Protein AF-F3GJA2-F1 (afdb_monomer_lite)

Structure (mmCIF, N/CA/C/O backbone):
data_AF-F3GJA2-F1
#
_entry.id   AF-F3GJA2-F1
#
loop_
_atom_site.group_PDB
_atom_site.id
_atom_site.type_symbol
_atom_site.label_atom_id
_atom_site.label_alt_id
_atom_site.label_comp_id
_atom_site.label_asym_id
_atom_site.label_entity_id
_atom_site.label_seq_id
_atom_site.pdbx_PDB_ins_code
_atom_site.Cartn_x
_atom_site.Cartn_y
_atom_site.Cartn_z
_atom_site.occupancy
_atom_site.B_iso_or_equiv
_atom_site.auth_seq_id
_atom_site.auth_comp_id
_atom_site.auth_asym_id
_atom_site.auth_atom_id
_atom_site.pdbx_PDB_model_num
ATOM 1 N N . VAL A 1 1 ? 4.776 8.506 14.185 1.00 80.88 1 VAL A N 1
ATOM 2 C CA . VAL A 1 1 ? 3.580 7.738 14.616 1.00 80.88 1 VAL A CA 1
ATOM 3 C C . VAL A 1 1 ? 3.977 6.782 15.723 1.00 80.88 1 VAL A C 1
ATOM 5 O O . VAL A 1 1 ? 3.291 6.746 16.730 1.00 80.88 1 VAL A O 1
ATOM 8 N N . ASP A 1 2 ? 5.133 6.145 15.580 1.00 87.56 2 ASP A N 1
ATOM 9 C CA . ASP A 1 2 ? 5.718 5.134 16.469 1.00 87.56 2 ASP A CA 1
ATOM 10 C C . ASP A 1 2 ? 5.661 5.505 17.957 1.00 87.56 2 ASP A C 1
ATOM 12 O O . ASP A 1 2 ? 5.092 4.764 18.749 1.00 87.56 2 ASP A O 1
ATOM 16 N N . ALA A 1 3 ? 6.106 6.708 18.340 1.00 93.75 3 ALA A N 1
ATOM 17 C CA . ALA A 1 3 ? 6.051 7.162 19.738 1.00 93.75 3 ALA A CA 1
ATOM 18 C C . ALA A 1 3 ? 4.624 7.265 20.325 1.00 93.75 3 ALA A C 1
ATOM 20 O O . ALA A 1 3 ? 4.449 7.264 21.538 1.00 93.75 3 ALA A O 1
ATOM 21 N N . LYS A 1 4 ? 3.600 7.378 19.471 1.00 94.62 4 LYS A N 1
ATOM 22 C CA . LYS A 1 4 ? 2.181 7.455 19.850 1.00 94.62 4 LYS A CA 1
ATOM 23 C C . LYS A 1 4 ? 1.449 6.125 19.629 1.00 94.62 4 LYS A C 1
ATOM 25 O O . LYS A 1 4 ? 0.261 6.050 19.931 1.00 94.62 4 LYS A O 1
ATOM 30 N N . TRP A 1 5 ? 2.119 5.098 19.095 1.00 94.94 5 TRP A N 1
ATOM 31 C CA . TRP A 1 5 ? 1.500 3.820 18.734 1.00 94.94 5 TRP A CA 1
ATOM 32 C C . TRP A 1 5 ? 0.780 3.132 19.905 1.00 94.94 5 TRP A C 1
ATOM 34 O O . TRP A 1 5 ? -0.376 2.767 19.710 1.00 94.94 5 TRP A O 1
ATOM 44 N N . PRO A 1 6 ? 1.337 3.077 21.136 1.00 97.25 6 PRO A N 1
ATOM 45 C CA . PRO A 1 6 ? 0.627 2.469 22.267 1.00 97.25 6 PRO A CA 1
ATOM 46 C C . PRO A 1 6 ? -0.718 3.145 22.574 1.00 97.25 6 PRO A C 1
ATOM 48 O O . PRO A 1 6 ? -1.700 2.479 22.891 1.00 97.25 6 PRO A O 1
ATOM 51 N N . ALA A 1 7 ? -0.793 4.473 22.427 1.00 97.19 7 ALA A N 1
ATOM 52 C CA . ALA A 1 7 ? -2.044 5.205 22.603 1.00 97.19 7 ALA A CA 1
ATOM 53 C C . ALA A 1 7 ? -3.032 4.922 21.462 1.00 97.19 7 ALA A C 1
ATOM 55 O O . ALA A 1 7 ? -4.227 4.817 21.711 1.00 97.19 7 ALA A O 1
ATOM 56 N N . PHE A 1 8 ? -2.547 4.776 20.223 1.00 96.81 8 PHE A N 1
ATOM 57 C CA . PHE A 1 8 ? -3.385 4.350 19.101 1.00 96.81 8 PHE A CA 1
ATOM 58 C C . PHE A 1 8 ? -3.972 2.954 19.331 1.00 96.81 8 PHE A C 1
ATOM 60 O O . PHE A 1 8 ? -5.169 2.773 19.131 1.00 96.81 8 PHE A O 1
ATOM 67 N N . GLU A 1 9 ? -3.170 1.996 19.797 1.00 97.00 9 GLU A N 1
ATOM 68 C CA . GLU A 1 9 ? -3.658 0.659 20.142 1.00 97.00 9 GLU A CA 1
ATOM 69 C C . GLU A 1 9 ? -4.717 0.712 21.243 1.00 97.00 9 GLU A C 1
ATOM 71 O O . GLU A 1 9 ? -5.736 0.046 21.134 1.00 97.00 9 GLU A O 1
ATOM 76 N N . GLU A 1 10 ? -4.538 1.525 22.282 1.00 96.81 10 GLU A N 1
ATOM 77 C CA . GLU A 1 10 ? -5.544 1.670 23.338 1.00 96.81 10 GLU A CA 1
ATOM 78 C C . GLU A 1 10 ? -6.876 2.213 22.792 1.00 96.81 10 GLU A C 1
ATOM 80 O O . GLU A 1 10 ? -7.923 1.588 22.969 1.00 96.81 10 GLU A O 1
ATOM 85 N N . VAL A 1 11 ? -6.844 3.355 22.096 1.00 96.50 11 VAL A N 1
ATOM 86 C CA . VAL A 1 11 ? -8.073 4.053 21.676 1.00 96.50 11 VAL A CA 1
ATOM 87 C C . VAL A 1 11 ? -8.801 3.377 20.513 1.00 96.50 11 VAL A C 1
ATOM 89 O O . VAL A 1 11 ? -9.990 3.613 20.320 1.00 96.50 11 VAL A O 1
ATOM 92 N N . PHE A 1 12 ? -8.104 2.536 19.747 1.00 97.44 12 PHE A N 1
ATOM 93 C CA . PHE A 1 12 ? -8.679 1.721 18.676 1.00 97.44 12 PHE A CA 1
ATOM 94 C C . PHE A 1 12 ? -8.803 0.244 19.069 1.00 97.44 12 PHE A C 1
ATOM 96 O O . PHE A 1 12 ? -8.809 -0.615 18.196 1.00 97.44 12 PHE A O 1
ATOM 103 N N . PHE A 1 13 ? -8.901 -0.083 20.363 1.00 97.31 13 PHE A N 1
ATOM 104 C CA . PHE A 1 13 ? -9.182 -1.450 20.836 1.00 97.31 13 PHE A CA 1
ATOM 105 C C . PHE A 1 13 ? -8.217 -2.517 20.288 1.00 97.31 13 PHE A C 1
ATOM 107 O O . PHE A 1 13 ? -8.625 -3.614 19.914 1.00 97.31 13 PHE A O 1
ATOM 114 N N . ARG A 1 14 ? -6.928 -2.183 20.223 1.00 97.31 14 ARG A N 1
ATOM 115 C CA . ARG A 1 14 ? -5.839 -2.969 19.620 1.00 97.31 14 ARG A CA 1
ATOM 116 C C . ARG A 1 14 ? -6.087 -3.322 18.153 1.00 97.31 14 ARG A C 1
ATOM 118 O O . ARG A 1 14 ? -5.593 -4.333 17.671 1.00 97.31 14 ARG A O 1
ATOM 125 N N . PHE A 1 15 ? -6.842 -2.471 17.462 1.00 97.62 15 PHE A N 1
ATOM 126 C CA . PHE A 1 15 ? -7.257 -2.634 16.074 1.00 97.62 15 PHE A CA 1
ATOM 127 C C . PHE A 1 15 ? -8.082 -3.898 15.802 1.00 97.62 15 PHE A C 1
ATOM 129 O O . PHE A 1 15 ? -8.073 -4.397 14.683 1.00 97.62 15 PHE A O 1
ATOM 136 N N . ASP A 1 16 ? -8.823 -4.385 16.802 1.00 98.19 16 ASP A N 1
ATOM 137 C CA . ASP A 1 16 ? -9.830 -5.434 16.626 1.00 98.19 16 ASP A CA 1
ATOM 138 C C . ASP A 1 16 ? -10.928 -4.949 15.652 1.00 98.19 16 ASP A C 1
ATOM 140 O O . ASP A 1 16 ? -11.673 -4.022 16.007 1.00 98.19 16 ASP A O 1
ATOM 144 N N . PRO A 1 17 ? -11.040 -5.521 14.434 1.00 97.81 17 PRO A N 1
ATOM 145 C CA . PRO A 1 17 ? -11.947 -5.008 13.411 1.00 97.81 17 PRO A CA 1
ATOM 146 C C . PRO A 1 17 ? -13.412 -4.993 13.858 1.00 97.81 17 PRO A C 1
ATOM 148 O O . PRO A 1 17 ? -14.110 -4.016 13.583 1.00 97.81 17 PRO A O 1
ATOM 151 N N . GLU A 1 18 ? -13.856 -6.001 14.618 1.00 98.00 18 GLU A N 1
ATOM 152 C CA . GLU A 1 18 ? -15.241 -6.119 15.096 1.00 98.00 18 GLU A CA 1
ATOM 153 C C . GLU A 1 18 ? -15.607 -5.020 16.101 1.00 98.00 18 GLU A C 1
ATOM 155 O O . GLU A 1 18 ? -16.753 -4.580 16.167 1.00 98.00 18 GLU A O 1
ATOM 160 N N . LYS A 1 19 ? -14.634 -4.530 16.877 1.00 98.25 19 LYS A N 1
ATOM 161 C CA . LYS A 1 19 ? -14.846 -3.411 17.811 1.00 98.25 19 LYS A CA 1
ATOM 162 C C . LYS A 1 19 ? -14.706 -2.069 17.118 1.00 98.25 19 LYS A C 1
ATOM 164 O O . LYS A 1 19 ? -15.490 -1.151 17.352 1.00 98.25 19 LYS A O 1
ATOM 169 N N . VAL A 1 20 ? -13.685 -1.947 16.277 1.00 98.06 20 VAL A N 1
ATOM 170 C CA . VAL A 1 20 ? -13.341 -0.701 15.597 1.00 98.06 20 VAL A CA 1
ATOM 171 C C . VAL A 1 20 ? -14.434 -0.288 14.618 1.00 98.06 20 VAL A C 1
ATOM 173 O O . VAL A 1 20 ? -14.752 0.897 14.537 1.00 98.06 20 VAL A O 1
ATOM 176 N N . VAL A 1 21 ? -15.059 -1.237 13.918 1.00 97.88 21 VAL A N 1
ATOM 177 C CA . VAL A 1 21 ? -16.145 -0.941 12.973 1.00 97.88 21 VAL A CA 1
ATOM 178 C C . VAL A 1 21 ? -17.364 -0.290 13.646 1.00 97.88 21 VAL A C 1
ATOM 180 O O . VAL A 1 21 ? -18.060 0.512 13.028 1.00 97.88 21 VAL A O 1
ATOM 183 N N . LEU A 1 22 ? -17.578 -0.550 14.941 1.00 97.25 22 LEU A N 1
ATOM 184 C CA . LEU A 1 22 ? -18.684 0.002 15.733 1.00 97.25 22 LEU A CA 1
ATOM 185 C C . LEU A 1 22 ? -18.428 1.441 16.222 1.00 97.25 22 LEU A C 1
ATOM 187 O O . LEU A 1 22 ? -19.288 2.045 16.868 1.00 97.25 22 LEU A O 1
ATOM 191 N N . MET A 1 23 ? -17.254 2.017 15.944 1.00 96.50 23 MET A N 1
ATOM 192 C CA . MET A 1 23 ? -16.911 3.374 16.373 1.00 96.50 23 MET A CA 1
ATOM 193 C C . MET A 1 23 ? -17.703 4.429 15.587 1.00 96.50 23 MET A C 1
ATOM 195 O O . MET A 1 23 ? -17.372 4.781 14.454 1.00 96.50 23 MET A O 1
ATOM 199 N N . GLY A 1 24 ? -18.732 4.986 16.228 1.00 94.06 24 GLY A N 1
ATOM 200 C CA . GLY A 1 24 ? -19.537 6.082 15.685 1.00 94.06 24 GLY A CA 1
ATOM 201 C C . GLY A 1 24 ? -18.828 7.445 15.658 1.00 94.06 24 GLY A C 1
ATOM 202 O O . GLY A 1 24 ? -17.750 7.635 16.229 1.00 94.06 24 GLY A O 1
ATOM 203 N N . ALA A 1 25 ? -19.476 8.427 15.022 1.00 93.19 25 ALA A N 1
ATOM 204 C CA . ALA A 1 25 ? -18.956 9.790 14.871 1.00 93.19 25 ALA A CA 1
ATOM 205 C C . ALA A 1 25 ? -18.603 10.446 16.218 1.00 93.19 25 ALA A C 1
ATOM 207 O O . ALA A 1 25 ? -17.484 10.934 16.370 1.00 93.19 25 ALA A O 1
ATOM 208 N N . ASP A 1 26 ? -19.488 10.350 17.213 1.00 94.00 26 ASP A N 1
ATOM 209 C CA . ASP A 1 26 ? -19.281 10.924 18.549 1.00 94.00 26 ASP A CA 1
ATOM 210 C C . ASP A 1 26 ? -18.024 10.376 19.236 1.00 94.00 26 ASP A C 1
ATOM 212 O O . ASP A 1 26 ? -17.333 11.088 19.965 1.00 94.00 26 ASP A O 1
ATOM 216 N N . HIS A 1 27 ? -17.703 9.095 19.017 1.00 94.25 27 HIS A N 1
ATOM 217 C CA . HIS A 1 27 ? -16.480 8.508 19.559 1.00 94.25 27 HIS A CA 1
ATOM 218 C C . HIS A 1 27 ? -15.247 9.135 18.904 1.00 94.25 27 HIS A C 1
ATOM 220 O O . HIS A 1 27 ? -14.321 9.551 19.598 1.00 94.25 27 HIS A O 1
ATOM 226 N N . LEU A 1 28 ? -15.244 9.254 17.576 1.00 94.81 28 LEU A N 1
ATOM 227 C CA . LEU A 1 28 ? -14.137 9.861 16.835 1.00 94.81 28 LEU A CA 1
ATOM 228 C C . LEU A 1 28 ? -13.950 11.347 17.179 1.00 94.81 28 LEU A C 1
ATOM 230 O O . LEU A 1 28 ? -12.820 11.834 17.211 1.00 94.81 28 LEU A O 1
ATOM 234 N N . GLU A 1 29 ? -15.033 12.066 17.469 1.00 93.25 29 GLU A N 1
ATOM 235 C CA . GLU A 1 29 ? -14.980 13.450 17.947 1.00 93.25 29 GLU A CA 1
ATOM 236 C C . GLU A 1 29 ? -14.359 13.559 19.342 1.00 93.25 29 GLU A C 1
ATOM 238 O O . GLU A 1 29 ? -13.550 14.457 19.582 1.00 93.25 29 GLU A O 1
ATOM 243 N N . ARG A 1 30 ? -14.634 12.609 20.245 1.00 94.00 30 ARG A N 1
ATOM 244 C CA . ARG A 1 30 ? -13.921 12.533 21.531 1.00 94.00 30 ARG A CA 1
ATOM 245 C C . ARG A 1 30 ? -12.431 12.259 21.342 1.00 94.00 30 ARG A C 1
ATOM 247 O O . ARG A 1 30 ? -11.616 12.893 22.007 1.00 94.00 30 ARG A O 1
ATOM 254 N N . LEU A 1 31 ? -12.052 11.396 20.394 1.00 95.25 31 LEU A N 1
ATOM 255 C CA . LEU A 1 31 ? -10.638 11.150 20.073 1.00 95.25 31 LEU A CA 1
ATOM 256 C C . LEU A 1 31 ? -9.920 12.398 19.544 1.00 95.25 31 LEU A C 1
ATOM 258 O O . LEU A 1 31 ? -8.725 12.562 19.778 1.00 95.25 31 LEU A O 1
ATOM 262 N N . MET A 1 32 ? -10.633 13.327 18.899 1.00 95.62 32 MET A N 1
ATOM 263 C CA . MET A 1 32 ? -10.062 14.626 18.526 1.00 95.62 32 MET A CA 1
ATOM 264 C C . MET A 1 32 ? -9.667 15.487 19.733 1.00 95.62 32 MET A C 1
ATOM 266 O O . MET A 1 32 ? -8.932 16.451 19.544 1.00 95.62 32 MET A O 1
ATOM 270 N N . GLN A 1 33 ? -10.091 15.154 20.954 1.00 95.50 33 GLN A N 1
ATOM 271 C CA . GLN A 1 33 ? -9.649 15.830 22.178 1.00 95.50 33 GLN A CA 1
ATOM 272 C C . GLN A 1 33 ? -8.454 15.131 22.849 1.00 95.50 33 GLN A C 1
ATOM 274 O O . GLN A 1 33 ? -7.786 15.733 23.688 1.00 95.50 33 GLN A O 1
ATOM 279 N N . ASP A 1 34 ? -8.116 13.900 22.449 1.00 95.44 34 ASP A N 1
ATOM 280 C CA . ASP A 1 34 ? -7.013 13.143 23.040 1.00 95.44 34 ASP A CA 1
ATOM 281 C C . ASP A 1 34 ? -5.652 13.610 22.481 1.00 95.44 34 ASP A C 1
ATOM 283 O O . ASP A 1 34 ? -5.309 13.412 21.311 1.00 95.44 34 ASP A O 1
ATOM 287 N N . ALA A 1 35 ? -4.845 14.253 23.331 1.00 95.19 35 ALA A N 1
ATOM 288 C CA . ALA A 1 35 ? -3.513 14.746 22.973 1.00 95.19 35 ALA A CA 1
ATOM 289 C C . ALA A 1 35 ? -2.459 13.629 22.827 1.00 95.19 35 ALA A C 1
ATOM 291 O O . ALA A 1 35 ? -1.387 13.861 22.249 1.00 95.19 35 ALA A O 1
ATOM 292 N N . ARG A 1 36 ? -2.746 12.412 23.313 1.00 96.19 36 ARG A N 1
ATOM 293 C CA . ARG A 1 36 ? -1.851 11.251 23.198 1.00 96.19 36 ARG A CA 1
ATOM 294 C C . ARG A 1 36 ? -1.722 10.807 21.744 1.00 96.19 36 ARG A C 1
ATOM 296 O O . ARG A 1 36 ? -0.625 10.450 21.320 1.00 96.19 36 ARG A O 1
ATOM 303 N N . ILE A 1 37 ? -2.764 10.970 20.929 1.00 95.56 37 ILE A N 1
ATOM 304 C CA . ILE A 1 37 ? -2.767 10.595 19.505 1.00 95.56 37 ILE A CA 1
ATOM 305 C C . ILE A 1 37 ? -2.520 11.788 18.565 1.00 95.56 37 ILE A C 1
ATOM 307 O O . ILE A 1 37 ? -2.231 12.908 18.994 1.00 95.56 37 ILE A O 1
ATOM 311 N N . ILE A 1 38 ? -2.522 11.536 17.252 1.00 94.56 38 ILE A N 1
ATOM 312 C CA . ILE A 1 38 ? -2.447 12.583 16.221 1.00 94.56 38 ILE A CA 1
ATOM 313 C C . ILE A 1 38 ? -3.874 12.984 15.844 1.00 94.56 38 ILE A C 1
ATOM 315 O O . ILE A 1 38 ? -4.625 12.187 15.283 1.00 94.56 38 ILE A O 1
ATOM 319 N N . ARG A 1 39 ? -4.232 14.240 16.118 1.00 95.06 39 ARG A N 1
ATOM 320 C CA . ARG A 1 39 ? -5.582 14.784 15.922 1.00 95.06 39 ARG A CA 1
ATOM 321 C C . ARG A 1 39 ? -5.823 15.199 14.471 1.00 95.06 39 ARG A C 1
ATOM 323 O O . ARG A 1 39 ? -5.720 16.371 14.122 1.00 95.06 39 ARG A O 1
ATOM 330 N N . HIS A 1 40 ? -6.116 14.225 13.614 1.00 94.88 40 HIS A N 1
ATOM 331 C CA . HIS A 1 40 ? -6.474 14.464 12.216 1.00 94.88 40 HIS A CA 1
ATOM 332 C C . HIS A 1 40 ? -7.764 13.720 11.860 1.00 94.88 40 HIS A C 1
ATOM 334 O O . HIS A 1 40 ? -7.740 12.527 11.549 1.00 94.88 40 HIS A O 1
ATOM 340 N N . LEU A 1 41 ? -8.892 14.437 11.853 1.00 92.38 41 LEU A N 1
ATOM 341 C CA . LEU A 1 41 ? -10.231 13.845 11.754 1.00 92.38 41 LEU A CA 1
ATOM 342 C C . LEU A 1 41 ? -10.399 12.919 10.542 1.00 92.38 41 LEU A C 1
ATOM 344 O O . LEU A 1 41 ? -10.929 11.821 10.677 1.00 92.38 41 LEU A O 1
ATOM 348 N N . GLY A 1 42 ? -9.891 13.311 9.370 1.00 92.69 42 GLY A N 1
ATOM 349 C CA . GLY A 1 42 ? -9.976 12.486 8.158 1.00 92.69 42 GLY A CA 1
ATOM 350 C C . GLY A 1 42 ? -9.190 11.169 8.226 1.00 92.69 42 GLY A C 1
ATOM 351 O O . GLY A 1 42 ? -9.529 10.237 7.509 1.00 92.69 42 GLY A O 1
ATOM 352 N N . LYS A 1 43 ? -8.171 11.080 9.094 1.00 93.62 43 LYS A N 1
ATOM 353 C CA . LYS A 1 43 ? 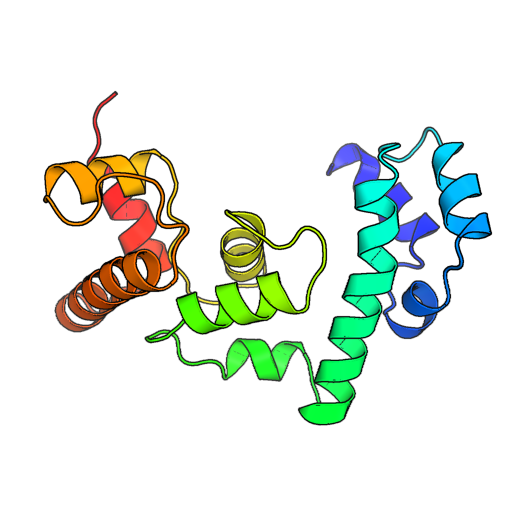-7.370 9.862 9.319 1.00 93.62 43 LYS A CA 1
ATOM 354 C C . LYS A 1 43 ? -7.952 9.018 10.449 1.00 93.62 43 LYS A C 1
ATOM 356 O O . LYS A 1 43 ? -7.866 7.805 10.405 1.00 93.62 43 LYS A O 1
ATOM 361 N N . LEU A 1 44 ? -8.586 9.640 11.441 1.00 95.88 44 LEU A N 1
ATOM 362 C CA . LEU A 1 44 ? -9.317 8.897 12.468 1.00 95.88 44 LEU A CA 1
ATOM 363 C C . LEU A 1 44 ? -10.573 8.245 11.870 1.00 95.88 44 LEU A C 1
ATOM 365 O O . LEU A 1 44 ? -10.812 7.067 12.094 1.00 95.88 44 LEU A O 1
ATOM 369 N N . LYS A 1 45 ? -11.315 8.970 11.019 1.00 96.12 45 LYS A N 1
ATOM 370 C CA . LYS A 1 45 ? -12.492 8.452 10.295 1.00 96.12 45 LYS A CA 1
ATOM 371 C C . LYS A 1 45 ? -12.176 7.315 9.320 1.00 96.12 45 LYS A C 1
ATOM 373 O O . LYS A 1 45 ? -13.086 6.567 8.973 1.00 96.12 45 LYS A O 1
ATOM 378 N N . SER A 1 46 ? -10.932 7.177 8.855 1.00 96.94 46 SER A N 1
ATOM 379 C CA . SER A 1 46 ? -10.568 6.081 7.952 1.00 96.94 46 SER A CA 1
ATOM 380 C C . SER A 1 46 ? -10.418 4.744 8.673 1.00 96.94 46 SER A C 1
ATOM 382 O O . SER A 1 46 ? -10.607 3.713 8.042 1.00 96.94 46 SER A O 1
ATOM 384 N N . VAL A 1 47 ? -10.115 4.742 9.974 1.00 97.25 47 VAL A N 1
ATOM 385 C CA . VAL A 1 47 ? -9.879 3.514 10.749 1.00 97.25 47 VAL A CA 1
ATOM 386 C C . VAL A 1 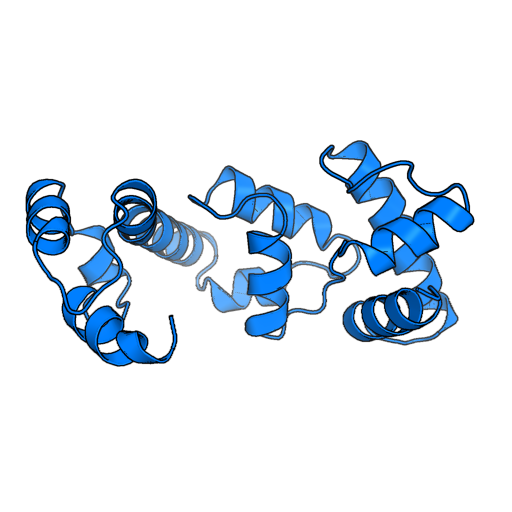47 ? -11.123 2.604 10.807 1.00 97.25 47 VAL A C 1
ATOM 388 O O . VAL A 1 47 ? -11.013 1.477 10.328 1.00 97.25 47 VAL A O 1
ATOM 391 N N . PRO A 1 48 ? -12.319 3.058 11.246 1.00 97.81 48 PRO A N 1
ATOM 392 C CA . PRO A 1 48 ? -13.536 2.233 11.204 1.00 97.81 48 PRO A CA 1
ATOM 393 C C . PRO A 1 48 ? -13.948 1.820 9.788 1.00 97.81 48 PRO A C 1
ATOM 395 O O . PRO A 1 48 ? -14.415 0.707 9.580 1.00 97.81 48 PRO A O 1
ATOM 398 N 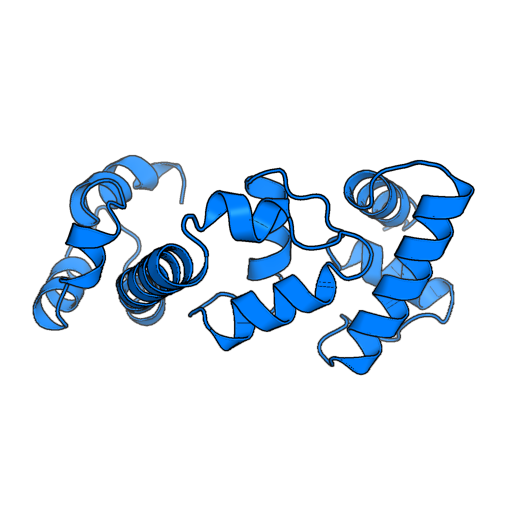N . ARG A 1 49 ? -13.717 2.676 8.784 1.00 97.56 49 ARG A N 1
ATOM 399 C CA . ARG A 1 49 ? -14.002 2.341 7.377 1.00 97.56 49 ARG A CA 1
ATOM 400 C C . ARG A 1 49 ? -13.112 1.215 6.854 1.00 97.56 49 ARG A C 1
ATOM 402 O O . ARG A 1 49 ? -13.585 0.352 6.128 1.00 97.56 49 ARG A O 1
ATOM 409 N N . ASN A 1 50 ? -11.836 1.217 7.227 1.00 98.19 50 ASN A N 1
ATOM 410 C CA . ASN A 1 50 ? -10.905 0.162 6.838 1.00 98.19 50 ASN A CA 1
ATOM 411 C C . ASN A 1 50 ? -11.128 -1.122 7.649 1.00 98.19 50 ASN A C 1
ATOM 413 O O . ASN A 1 50 ? -10.895 -2.200 7.117 1.00 98.19 50 ASN A O 1
ATOM 417 N N . ALA A 1 51 ? -11.613 -1.028 8.893 1.00 98.38 51 ALA A N 1
ATOM 418 C CA . ALA A 1 51 ? -12.071 -2.198 9.643 1.00 98.38 51 ALA A CA 1
ATOM 419 C C . ALA A 1 51 ? -13.268 -2.871 8.955 1.00 98.38 51 ALA A C 1
ATOM 421 O O . ALA A 1 51 ? -13.253 -4.085 8.793 1.00 98.38 51 ALA A O 1
ATOM 422 N N . GLN A 1 52 ? -14.239 -2.090 8.460 1.00 98.31 52 GLN A N 1
ATOM 423 C CA . GLN A 1 52 ? -15.339 -2.630 7.651 1.00 98.31 52 GLN A CA 1
ATOM 424 C C . GLN A 1 52 ? -14.817 -3.369 6.413 1.00 98.31 52 GLN A C 1
ATOM 426 O O . GLN A 1 52 ? -15.213 -4.501 6.182 1.00 98.31 52 GLN A O 1
ATOM 431 N N . LEU A 1 53 ? -13.872 -2.781 5.668 1.00 98.06 53 LEU A N 1
ATOM 432 C CA . LEU A 1 53 ? -13.261 -3.443 4.508 1.00 98.06 53 LEU A CA 1
ATOM 433 C C . LEU A 1 53 ? -12.639 -4.804 4.859 1.00 98.06 53 LEU A C 1
ATOM 435 O O . LEU A 1 53 ? -12.760 -5.750 4.086 1.00 98.06 53 LEU A O 1
ATOM 439 N N . ILE A 1 54 ? -11.937 -4.893 5.992 1.00 98.31 54 ILE A N 1
ATOM 440 C CA . ILE A 1 54 ? -11.341 -6.153 6.451 1.00 98.31 54 ILE A CA 1
ATOM 441 C C . ILE A 1 54 ? -12.444 -7.188 6.682 1.00 98.31 54 ILE A C 1
ATOM 443 O O . ILE A 1 54 ? -12.352 -8.279 6.127 1.00 98.31 54 ILE A O 1
ATOM 447 N N . LEU A 1 55 ? -13.497 -6.822 7.417 1.00 98.50 55 LEU A N 1
ATOM 448 C CA . LEU A 1 55 ? -14.626 -7.707 7.716 1.00 98.50 55 LEU A CA 1
ATOM 449 C C . LEU A 1 55 ? -15.382 -8.143 6.451 1.00 98.50 55 LEU A C 1
ATOM 451 O O . LEU A 1 55 ? -15.716 -9.317 6.320 1.00 98.50 55 LEU A O 1
ATOM 455 N N . ASP A 1 56 ? -15.601 -7.232 5.500 1.00 98.25 56 ASP A N 1
ATOM 456 C CA . ASP A 1 56 ? -16.262 -7.535 4.224 1.00 98.25 56 ASP A CA 1
ATOM 457 C C . ASP A 1 56 ? -15.460 -8.582 3.431 1.00 98.25 56 ASP A C 1
ATOM 459 O O . ASP A 1 56 ? -16.001 -9.577 2.952 1.00 98.25 56 ASP A O 1
ATOM 463 N N . ILE A 1 57 ? -14.136 -8.413 3.348 1.00 97.94 57 ILE A N 1
ATOM 464 C CA . ILE A 1 57 ? -13.254 -9.367 2.660 1.00 97.94 57 ILE A CA 1
ATOM 465 C C . ILE A 1 57 ? -13.178 -10.694 3.418 1.00 97.94 57 ILE A C 1
ATOM 467 O O . ILE A 1 57 ? -13.121 -11.751 2.794 1.00 97.94 57 ILE A O 1
ATOM 471 N N . GLU A 1 58 ? -13.167 -10.675 4.750 1.00 97.56 58 GLU A N 1
ATOM 472 C CA . GLU A 1 58 ? -13.226 -11.896 5.555 1.00 97.56 58 GLU A CA 1
ATOM 473 C C . GLU A 1 58 ? -14.531 -12.659 5.326 1.00 97.56 58 GLU A C 1
ATOM 475 O O . GLU A 1 58 ? -14.504 -13.883 5.210 1.00 97.56 58 GLU A O 1
ATOM 480 N N . GLN A 1 59 ? -15.653 -11.960 5.168 1.00 97.44 59 GLN A N 1
ATOM 481 C CA . GLN A 1 59 ? -16.934 -12.575 4.841 1.00 97.44 59 GLN A CA 1
ATOM 482 C C . GLN A 1 59 ? -16.945 -13.188 3.430 1.00 97.44 59 GLN A C 1
ATOM 484 O O . GLN A 1 59 ? -17.453 -14.295 3.249 1.00 97.44 59 GLN A O 1
ATOM 489 N N . GLU A 1 60 ? -16.389 -12.495 2.433 1.00 96.12 60 GLU A N 1
ATOM 490 C CA . GLU A 1 60 ? -16.402 -12.935 1.029 1.00 96.12 60 GLU A CA 1
ATOM 491 C C . GLU A 1 60 ? -15.337 -13.998 0.708 1.00 96.12 60 GLU A C 1
ATOM 493 O O . GLU A 1 60 ? -15.579 -14.917 -0.076 1.00 96.12 60 GLU A O 1
ATOM 498 N N . HIS A 1 61 ? -14.154 -13.893 1.317 1.00 95.38 61 HIS A N 1
ATOM 499 C CA . HIS A 1 61 ? -12.967 -14.688 0.978 1.00 95.38 61 HIS A CA 1
ATOM 500 C C . HIS A 1 61 ? -12.436 -15.540 2.143 1.00 95.38 61 HIS A C 1
ATOM 502 O O . HIS A 1 61 ? -11.450 -16.266 1.992 1.00 95.38 61 HIS A O 1
ATOM 508 N N . GLY A 1 62 ? -13.063 -15.460 3.318 1.00 96.50 62 GLY A N 1
ATOM 509 C CA . GLY A 1 62 ? -12.711 -16.211 4.526 1.00 96.50 62 GLY A CA 1
ATOM 510 C C . GLY A 1 62 ? -11.549 -15.626 5.333 1.00 96.50 62 GLY A C 1
ATOM 511 O O . GLY A 1 62 ? -11.427 -15.916 6.519 1.00 96.50 62 GLY A O 1
ATOM 512 N N . SER A 1 63 ? -10.666 -14.830 4.721 1.00 97.75 63 SER A N 1
ATOM 513 C CA . SER A 1 63 ? -9.572 -14.151 5.424 1.00 97.75 63 SER A CA 1
ATOM 514 C C . SER A 1 63 ? -8.999 -12.998 4.601 1.00 97.75 63 SER A C 1
ATOM 516 O O . SER A 1 63 ? -8.594 -13.190 3.453 1.00 97.75 63 SER A O 1
ATOM 518 N N . PHE A 1 64 ? -8.854 -11.824 5.223 1.00 97.50 64 PHE A N 1
ATOM 519 C CA . PHE A 1 64 ? -8.188 -10.670 4.613 1.00 97.50 64 PHE A CA 1
ATOM 520 C C . PHE A 1 64 ? -6.714 -10.949 4.275 1.00 97.50 64 PHE A C 1
ATOM 522 O O . PHE A 1 64 ? -6.232 -10.604 3.195 1.00 97.50 64 PHE A O 1
ATOM 529 N N . GLY A 1 65 ? -5.996 -11.627 5.177 1.00 97.38 65 GLY A N 1
ATOM 530 C CA . GLY A 1 65 ? -4.599 -12.005 4.958 1.00 97.38 65 GLY A CA 1
ATOM 531 C C . GLY A 1 65 ? -4.436 -12.993 3.802 1.00 97.38 65 GLY A C 1
ATOM 532 O O . GLY A 1 65 ? -3.562 -12.807 2.955 1.00 97.38 65 GLY A O 1
ATOM 533 N N . LYS A 1 66 ? -5.314 -14.004 3.725 1.00 97.75 66 LYS A N 1
ATOM 534 C CA . LYS A 1 66 ? -5.325 -14.979 2.624 1.00 97.75 66 LYS A CA 1
ATOM 535 C C . LYS A 1 66 ? -5.609 -14.304 1.283 1.00 97.75 66 LYS A C 1
ATOM 537 O O . LYS A 1 66 ? -4.866 -14.525 0.333 1.00 97.75 66 LYS A O 1
ATOM 542 N N . PHE A 1 67 ? -6.609 -13.426 1.239 1.00 98.38 67 PHE A N 1
ATOM 543 C CA . PHE A 1 67 ? -6.947 -12.640 0.054 1.00 98.38 67 PHE A CA 1
ATOM 544 C C . PHE A 1 67 ? -5.741 -11.856 -0.494 1.00 98.38 67 PHE A C 1
ATOM 546 O O . PHE A 1 67 ? -5.447 -11.918 -1.686 1.00 98.38 67 PHE A O 1
ATOM 553 N N . ILE A 1 68 ? -4.984 -11.169 0.372 1.00 98.25 68 ILE A N 1
ATOM 554 C CA . ILE A 1 68 ? -3.760 -10.458 -0.040 1.00 98.25 68 ILE A CA 1
ATOM 555 C C . ILE A 1 68 ? -2.668 -11.431 -0.506 1.00 98.25 68 ILE A C 1
ATOM 557 O O . ILE A 1 68 ? -1.978 -11.166 -1.497 1.00 98.25 68 ILE A O 1
ATOM 561 N N . ALA A 1 69 ? -2.470 -12.534 0.219 1.00 97.62 69 ALA A N 1
ATOM 562 C CA . ALA A 1 69 ? -1.427 -13.507 -0.084 1.00 97.62 69 ALA A CA 1
ATOM 563 C C . ALA A 1 69 ? -1.633 -14.143 -1.467 1.00 97.62 69 ALA A C 1
ATOM 565 O O . ALA A 1 69 ? -0.688 -14.181 -2.257 1.00 97.62 69 ALA A O 1
ATOM 566 N N . GLU A 1 70 ? -2.865 -14.552 -1.774 1.00 97.50 70 GLU A N 1
ATOM 567 C CA . GLU A 1 70 ? -3.249 -15.232 -3.017 1.00 97.50 70 GLU A CA 1
ATOM 568 C C . GLU A 1 70 ? -3.320 -14.304 -4.235 1.00 97.50 70 GLU A C 1
ATOM 570 O O . GLU A 1 70 ? -3.268 -14.784 -5.366 1.00 97.50 70 GLU A O 1
ATOM 575 N N . TRP A 1 71 ? -3.386 -12.982 -4.038 1.00 98.56 71 TRP A N 1
ATOM 576 C CA . TRP A 1 71 ? -3.386 -12.040 -5.156 1.00 98.56 71 TRP A CA 1
ATOM 577 C C . TRP A 1 71 ? -2.110 -12.193 -6.006 1.00 98.56 71 TRP A C 1
ATOM 579 O O . TRP A 1 71 ? -1.007 -12.140 -5.457 1.00 98.56 71 TRP A O 1
ATOM 589 N N . PRO A 1 72 ? -2.187 -12.348 -7.335 1.00 98.25 72 PRO A N 1
ATOM 590 C CA . PRO A 1 72 ? -1.006 -12.640 -8.143 1.00 98.25 72 PRO A CA 1
ATOM 591 C C . PRO A 1 72 ? -0.041 -11.441 -8.219 1.00 98.25 72 PRO A C 1
ATOM 593 O O . PRO A 1 72 ? -0.451 -10.293 -8.394 1.00 98.25 72 PRO A O 1
ATOM 596 N N . VAL A 1 73 ? 1.262 -11.696 -8.043 1.00 98.00 73 VAL A N 1
ATOM 597 C CA . VAL A 1 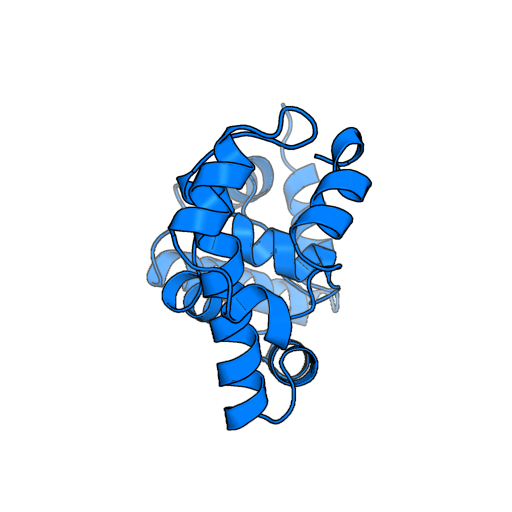73 ? 2.304 -10.643 -7.984 1.00 98.00 73 VAL A CA 1
ATOM 598 C C . VAL A 1 73 ? 2.518 -9.972 -9.346 1.00 98.00 73 VAL A C 1
ATOM 600 O O . VAL A 1 73 ? 2.837 -8.783 -9.405 1.00 98.00 73 VAL A O 1
ATOM 603 N N . ASP A 1 74 ? 2.260 -10.698 -10.434 1.00 98.12 74 ASP A N 1
ATOM 604 C CA . ASP A 1 74 ? 2.288 -10.168 -11.802 1.00 98.12 74 ASP A CA 1
ATOM 605 C C . ASP A 1 74 ? 1.160 -9.156 -12.099 1.00 98.12 74 ASP A C 1
ATOM 607 O O . ASP A 1 74 ? 1.208 -8.441 -13.099 1.00 98.12 74 ASP A O 1
ATOM 611 N N . ASN A 1 75 ? 0.190 -9.027 -11.188 1.00 98.31 75 ASN A N 1
ATOM 612 C CA . ASN A 1 75 ? -0.872 -8.026 -11.197 1.00 98.31 75 ASN A CA 1
ATOM 613 C C . ASN A 1 75 ? -0.993 -7.333 -9.825 1.00 98.31 75 ASN A C 1
ATOM 615 O O . ASN A 1 75 ? -2.091 -7.089 -9.308 1.00 98.31 75 ASN A O 1
ATOM 619 N N . ILE A 1 76 ? 0.143 -7.011 -9.198 1.00 98.50 76 ILE A N 1
ATOM 620 C CA . ILE A 1 76 ? 0.153 -6.362 -7.883 1.00 98.50 76 ILE A CA 1
ATOM 621 C C . ILE A 1 76 ? -0.464 -4.956 -7.915 1.00 98.50 76 ILE A C 1
ATOM 623 O O . ILE A 1 76 ? -1.120 -4.545 -6.957 1.00 98.50 76 ILE A O 1
ATOM 627 N N . THR A 1 77 ? -0.351 -4.233 -9.033 1.00 98.38 77 THR A N 1
ATOM 628 C CA . THR A 1 77 ? -1.020 -2.931 -9.208 1.00 98.38 77 THR A CA 1
ATOM 629 C C . THR A 1 77 ? -2.547 -3.044 -9.208 1.00 98.38 77 THR A C 1
ATOM 631 O O . THR A 1 77 ? -3.227 -2.125 -8.743 1.00 98.38 77 THR A O 1
ATOM 634 N N . GLY A 1 78 ? -3.105 -4.189 -9.617 1.00 98.31 78 GLY A N 1
ATOM 635 C CA . GLY A 1 78 ? -4.520 -4.505 -9.436 1.00 98.31 78 GLY A CA 1
ATOM 636 C C . GLY A 1 78 ? -4.931 -4.507 -7.960 1.00 98.31 78 GLY A C 1
ATOM 637 O O . GLY A 1 78 ? -5.960 -3.924 -7.610 1.00 98.31 78 GLY A O 1
ATOM 638 N N . LEU A 1 79 ? -4.096 -5.068 -7.075 1.00 98.38 79 LEU A N 1
ATOM 639 C CA . LEU A 1 79 ? -4.346 -5.052 -5.630 1.00 98.38 79 LEU A CA 1
ATOM 640 C C . LEU A 1 79 ? -4.271 -3.630 -5.072 1.00 98.38 79 LEU A C 1
ATOM 642 O O . LEU A 1 79 ? -5.072 -3.260 -4.214 1.00 98.38 79 LEU A O 1
ATOM 646 N N . TRP A 1 80 ? -3.356 -2.797 -5.580 1.00 98.31 80 TRP A N 1
ATOM 647 C CA . TRP A 1 80 ? -3.285 -1.389 -5.174 1.00 98.31 80 TRP A CA 1
ATOM 648 C C . TRP A 1 80 ? -4.575 -0.655 -5.512 1.00 98.31 80 TRP A C 1
ATOM 650 O O . TRP A 1 80 ? -5.105 0.073 -4.677 1.00 98.31 80 TRP A O 1
ATOM 660 N N . GLN A 1 81 ? -5.092 -0.862 -6.725 1.00 97.81 81 GLN A N 1
ATOM 661 C CA . GLN A 1 81 ? -6.340 -0.253 -7.176 1.00 97.81 81 GLN A CA 1
ATOM 662 C C . GLN A 1 81 ? -7.528 -0.741 -6.350 1.00 97.81 81 GLN A C 1
ATOM 664 O O . GLN A 1 81 ? -8.379 0.068 -5.985 1.00 97.81 81 GLN A O 1
ATOM 669 N N . TYR A 1 82 ? -7.574 -2.034 -6.025 1.00 97.88 82 TYR A N 1
ATOM 670 C CA . TYR A 1 82 ? -8.611 -2.601 -5.169 1.00 97.88 82 TYR A CA 1
ATOM 671 C C . TYR A 1 82 ? -8.584 -1.963 -3.774 1.00 97.88 82 TYR A C 1
ATOM 673 O O . TYR A 1 82 ? -9.568 -1.361 -3.343 1.00 97.88 82 TYR A O 1
ATOM 681 N N . ILE A 1 83 ? -7.429 -1.988 -3.104 1.00 97.31 83 ILE A N 1
ATOM 682 C CA . ILE A 1 83 ? -7.251 -1.400 -1.771 1.00 97.31 83 ILE A CA 1
ATOM 683 C C . ILE A 1 83 ? -7.538 0.110 -1.783 1.00 97.31 83 ILE A C 1
ATOM 685 O O . ILE A 1 83 ? -8.168 0.623 -0.861 1.00 97.31 83 ILE A O 1
ATOM 689 N N . ALA A 1 84 ? -7.124 0.838 -2.822 1.00 96.62 84 ALA A N 1
ATOM 690 C CA . ALA A 1 84 ? -7.377 2.273 -2.936 1.00 96.62 84 ALA A CA 1
ATOM 691 C C . ALA A 1 84 ? -8.855 2.606 -3.189 1.00 96.62 84 ALA A C 1
ATOM 693 O O . ALA A 1 84 ? -9.331 3.639 -2.723 1.00 96.62 84 ALA A O 1
ATOM 694 N N . LYS A 1 85 ? -9.570 1.757 -3.938 1.00 97.06 85 LYS A N 1
ATOM 695 C CA . LYS A 1 85 ? -10.992 1.937 -4.255 1.00 97.06 85 LYS A CA 1
ATOM 696 C C . LYS A 1 85 ? -11.888 1.609 -3.063 1.00 97.06 85 LYS A C 1
ATOM 698 O O . LYS A 1 85 ? -12.860 2.321 -2.830 1.00 97.06 85 LYS A O 1
ATOM 703 N N . HIS A 1 86 ? -11.589 0.520 -2.364 1.00 97.00 86 HIS A N 1
ATOM 704 C CA . HIS A 1 86 ? -12.439 -0.005 -1.297 1.00 97.00 86 HIS A CA 1
ATOM 705 C C . HIS A 1 86 ? -12.015 0.493 0.094 1.00 97.00 86 HIS A C 1
ATOM 707 O O . HIS A 1 86 ? -12.843 0.601 0.993 1.00 97.00 86 HIS A O 1
ATOM 713 N N . GLY A 1 87 ? -10.743 0.853 0.270 1.00 96.69 87 GLY A N 1
ATOM 714 C CA . GLY A 1 87 ? -10.225 1.447 1.497 1.00 96.69 87 GLY A CA 1
ATOM 715 C C . GLY A 1 87 ? -10.354 2.970 1.540 1.00 96.69 87 GLY A C 1
ATOM 716 O O . GLY A 1 87 ? -10.670 3.652 0.567 1.00 96.69 87 GLY A O 1
ATOM 717 N N . ASN A 1 88 ? -10.048 3.538 2.700 1.00 97.50 88 ASN A N 1
ATOM 718 C CA . ASN A 1 88 ? -10.027 4.971 2.956 1.00 97.50 88 ASN A CA 1
ATOM 719 C C . ASN A 1 88 ? -8.618 5.402 3.392 1.00 97.50 88 ASN A C 1
ATOM 721 O O . ASN A 1 88 ? -8.004 4.748 4.230 1.00 97.50 88 ASN A O 1
ATOM 725 N N . GLN A 1 89 ? -8.097 6.501 2.827 1.00 96.00 89 GLN A N 1
ATOM 726 C CA . GLN A 1 89 ? -6.692 6.939 2.990 1.00 96.00 89 GLN A CA 1
ATOM 727 C C . GLN A 1 89 ? -5.642 5.950 2.439 1.00 96.00 89 GLN A C 1
ATOM 729 O O . GLN A 1 89 ? -4.462 6.024 2.786 1.00 96.00 89 GLN A O 1
ATOM 734 N N . MET A 1 90 ? -6.053 5.061 1.529 1.00 96.12 90 MET A N 1
ATOM 735 C CA . MET A 1 90 ? -5.204 4.007 0.962 1.00 96.12 90 MET A CA 1
ATOM 736 C C . MET A 1 90 ? -4.769 4.251 -0.496 1.00 96.12 90 MET A C 1
ATOM 738 O O . MET A 1 90 ? -4.267 3.346 -1.153 1.00 96.12 90 MET A O 1
ATOM 742 N N . GLY A 1 91 ? -4.927 5.471 -1.015 1.00 93.44 91 GLY A N 1
ATOM 743 C CA . GLY A 1 91 ? -4.469 5.844 -2.360 1.00 93.44 91 GLY A CA 1
ATOM 744 C C . GLY A 1 91 ? -2.974 6.185 -2.443 1.00 93.44 91 GLY A C 1
ATOM 745 O O . GLY A 1 91 ? -2.271 6.279 -1.434 1.00 93.44 91 GLY A O 1
ATOM 746 N N . GLY A 1 92 ? -2.487 6.419 -3.664 1.00 92.94 92 GLY A N 1
ATOM 747 C CA . GLY A 1 92 ? -1.097 6.809 -3.915 1.00 92.94 92 GLY A CA 1
ATOM 748 C C . GLY A 1 92 ? -0.102 5.773 -3.387 1.00 92.94 92 GLY A C 1
ATOM 749 O O . GLY A 1 92 ? -0.235 4.583 -3.654 1.00 92.94 92 GLY A O 1
ATOM 750 N N . LEU A 1 93 ? 0.888 6.221 -2.609 1.00 95.44 93 LEU A N 1
ATOM 751 C CA . LEU A 1 93 ? 1.912 5.339 -2.039 1.00 95.44 93 LEU A CA 1
ATOM 752 C C . LEU A 1 93 ? 1.441 4.542 -0.813 1.00 95.44 93 LEU A C 1
ATOM 754 O O . LEU A 1 93 ? 2.189 3.686 -0.345 1.00 95.44 93 LEU A O 1
ATOM 758 N N . SER A 1 94 ? 0.242 4.801 -0.278 1.00 96.19 94 SER A N 1
ATOM 759 C CA . SER A 1 94 ? -0.245 4.107 0.921 1.00 96.19 94 SER A CA 1
ATOM 760 C C . SER A 1 94 ? -0.432 2.610 0.677 1.00 96.19 94 SER A C 1
ATOM 762 O O . SER A 1 94 ? 0.109 1.815 1.441 1.00 96.19 94 SER A O 1
ATOM 764 N N . ALA A 1 95 ? -1.128 2.216 -0.397 1.00 97.06 95 ALA A N 1
ATOM 765 C CA . ALA A 1 95 ? -1.336 0.805 -0.732 1.00 97.06 95 ALA A CA 1
ATOM 766 C C . ALA A 1 95 ? -0.019 0.027 -0.942 1.00 97.06 95 ALA A C 1
ATOM 768 O O . ALA A 1 95 ? 0.196 -0.946 -0.219 1.00 97.06 95 ALA A O 1
ATOM 769 N N . PRO A 1 96 ? 0.910 0.439 -1.830 1.00 97.56 96 PRO A N 1
ATOM 770 C CA . PR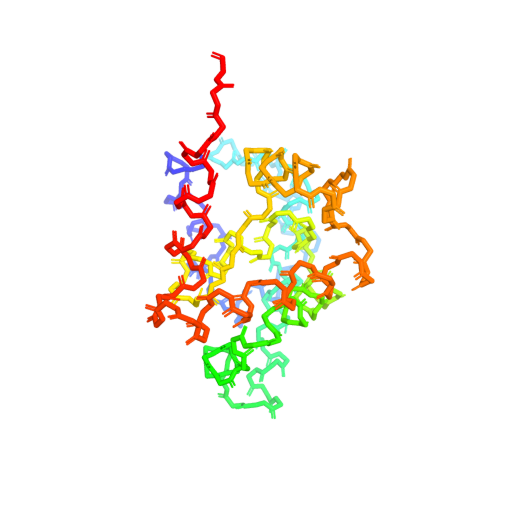O A 1 96 ? 2.154 -0.308 -2.026 1.00 97.56 96 PRO A CA 1
ATOM 771 C C . PRO A 1 96 ? 3.052 -0.334 -0.779 1.00 97.56 96 PRO A C 1
ATOM 773 O O . PRO A 1 96 ? 3.700 -1.345 -0.513 1.00 97.56 96 PRO A O 1
ATOM 776 N N . ARG A 1 97 ? 3.080 0.733 0.037 1.00 97.56 97 ARG A N 1
ATOM 777 C CA . ARG A 1 97 ? 3.839 0.730 1.303 1.00 97.56 97 ARG A CA 1
ATOM 778 C C . ARG A 1 97 ? 3.230 -0.206 2.339 1.00 97.56 97 ARG A C 1
ATOM 780 O O . ARG A 1 97 ? 3.974 -0.923 2.999 1.00 97.56 97 ARG A O 1
ATOM 787 N N . PHE A 1 98 ? 1.904 -0.212 2.462 1.00 97.25 98 PHE A N 1
ATOM 788 C CA . PHE A 1 98 ? 1.193 -1.150 3.325 1.00 97.25 98 PHE A CA 1
ATOM 789 C C . PHE A 1 98 ? 1.509 -2.595 2.934 1.00 97.25 98 PHE A C 1
ATOM 791 O O . PHE A 1 98 ? 1.944 -3.363 3.783 1.00 97.25 98 PHE A O 1
ATOM 798 N N . LEU A 1 99 ? 1.382 -2.933 1.647 1.00 98.19 99 LEU A N 1
ATOM 799 C CA . LEU A 1 99 ? 1.680 -4.273 1.139 1.00 98.19 99 LEU A CA 1
ATOM 800 C C . LEU A 1 99 ? 3.121 -4.692 1.438 1.00 98.19 99 LEU A C 1
ATOM 802 O O . LEU A 1 99 ? 3.346 -5.786 1.952 1.00 98.19 99 LEU A O 1
ATOM 806 N N . ARG A 1 100 ? 4.088 -3.792 1.214 1.00 96.69 100 ARG A N 1
ATOM 807 C CA . ARG A 1 100 ? 5.491 -4.049 1.556 1.00 96.69 100 ARG A CA 1
ATOM 808 C C . ARG A 1 100 ? 5.684 -4.295 3.054 1.00 96.69 100 ARG A C 1
ATOM 810 O O . ARG A 1 100 ? 6.431 -5.193 3.424 1.00 96.69 100 ARG A O 1
ATOM 817 N N . MET A 1 101 ? 5.021 -3.510 3.902 1.00 96.31 101 MET A N 1
ATOM 818 C CA . MET A 1 101 ? 5.116 -3.617 5.362 1.00 96.31 101 MET A CA 1
ATOM 819 C C . MET A 1 101 ? 4.588 -4.957 5.886 1.00 96.31 101 MET A C 1
ATOM 821 O O . MET A 1 101 ? 5.153 -5.493 6.833 1.00 96.31 101 MET A O 1
ATOM 825 N N . ILE A 1 102 ? 3.552 -5.519 5.257 1.00 96.12 102 ILE A N 1
ATOM 826 C CA . ILE A 1 102 ? 2.995 -6.834 5.620 1.00 96.12 102 ILE A CA 1
ATOM 827 C C . ILE A 1 102 ? 3.645 -8.004 4.862 1.00 96.12 102 ILE A C 1
ATOM 829 O O . ILE A 1 102 ? 3.177 -9.134 4.960 1.00 96.12 102 ILE A O 1
ATOM 833 N N . GLY A 1 103 ? 4.707 -7.748 4.091 1.00 96.94 103 GLY A N 1
ATOM 834 C CA . GLY A 1 103 ? 5.480 -8.780 3.397 1.00 96.94 103 GLY A CA 1
ATOM 835 C C . GLY A 1 103 ? 4.919 -9.245 2.050 1.00 96.94 103 GLY A C 1
ATOM 836 O O . GLY A 1 103 ? 5.457 -10.190 1.475 1.00 96.94 103 GLY A O 1
ATOM 837 N N . LYS A 1 104 ? 3.883 -8.595 1.500 1.00 98.31 104 LYS A N 1
ATOM 838 C CA . LYS A 1 104 ? 3.429 -8.876 0.132 1.00 98.31 104 LYS A CA 1
ATOM 839 C C . LYS A 1 104 ? 4.414 -8.269 -0.868 1.00 98.31 104 LYS A C 1
ATOM 841 O O . LYS A 1 104 ? 4.674 -7.063 -0.834 1.00 98.31 104 LYS A O 1
ATOM 846 N N . ASP A 1 105 ? 4.952 -9.099 -1.762 1.00 98.50 105 ASP A N 1
ATOM 847 C CA . ASP A 1 105 ? 5.895 -8.629 -2.775 1.00 98.50 105 ASP A CA 1
ATOM 848 C C . ASP A 1 105 ? 5.230 -7.621 -3.720 1.00 98.50 105 ASP A C 1
ATOM 850 O O . ASP A 1 105 ? 4.123 -7.828 -4.214 1.00 98.50 105 ASP A O 1
ATOM 854 N N . THR A 1 106 ? 5.899 -6.487 -3.902 1.00 98.44 106 THR A N 1
ATOM 855 C CA . THR A 1 106 ? 5.395 -5.317 -4.621 1.00 98.44 106 THR A CA 1
ATOM 856 C C . THR A 1 106 ? 6.558 -4.386 -4.923 1.00 98.44 106 THR A C 1
ATOM 858 O O . THR A 1 106 ? 7.500 -4.300 -4.131 1.00 98.44 106 THR A O 1
ATOM 861 N N . PHE A 1 107 ? 6.484 -3.606 -5.995 1.00 98.12 107 PHE A N 1
ATOM 862 C CA . PHE A 1 107 ? 7.347 -2.436 -6.176 1.00 98.12 107 PHE A CA 1
ATOM 863 C C . PHE A 1 107 ? 6.725 -1.194 -5.518 1.00 98.12 107 PHE A C 1
ATOM 865 O O . PHE A 1 107 ? 5.561 -1.214 -5.116 1.00 98.12 107 PHE A O 1
ATOM 872 N N . ILE A 1 108 ? 7.510 -0.131 -5.331 1.00 97.62 108 ILE A N 1
ATOM 873 C CA . ILE A 1 108 ? 7.009 1.158 -4.836 1.00 97.62 108 ILE A CA 1
ATOM 874 C C . ILE A 1 108 ? 7.509 2.237 -5.799 1.00 97.62 108 ILE A C 1
ATOM 876 O O . ILE A 1 108 ? 8.723 2.391 -5.918 1.00 97.62 108 ILE A O 1
ATOM 880 N N . PRO A 1 109 ? 6.624 3.003 -6.459 1.00 96.06 109 PRO A N 1
ATOM 881 C CA . PRO A 1 109 ? 7.029 4.085 -7.351 1.00 96.06 109 PRO A CA 1
ATOM 882 C C . PRO A 1 109 ? 7.447 5.316 -6.531 1.00 96.06 109 PRO A C 1
ATOM 884 O O . PRO A 1 109 ? 6.753 6.332 -6.492 1.00 96.06 109 PRO A O 1
ATOM 887 N N . THR A 1 110 ? 8.554 5.196 -5.796 1.00 95.69 110 THR A N 1
ATOM 888 C CA . THR A 1 110 ? 9.211 6.330 -5.137 1.00 95.69 110 THR A CA 1
ATOM 889 C C . THR A 1 110 ? 9.773 7.290 -6.182 1.00 95.69 110 THR A C 1
ATOM 891 O O . THR A 1 110 ? 9.836 6.964 -7.364 1.00 95.69 110 THR A O 1
ATOM 894 N N . TRP A 1 111 ? 10.195 8.476 -5.747 1.00 95.06 111 TRP A N 1
ATOM 895 C CA . TRP A 1 111 ? 10.807 9.461 -6.637 1.00 95.06 111 TRP A CA 1
ATOM 896 C C . TRP A 1 111 ? 11.990 8.887 -7.422 1.00 95.06 111 TRP A C 1
ATOM 898 O O . TRP A 1 111 ? 12.011 9.037 -8.636 1.00 95.06 111 TRP A O 1
ATOM 908 N N . ASP A 1 112 ? 12.888 8.152 -6.767 1.00 96.44 112 ASP A N 1
ATOM 909 C CA . ASP A 1 112 ? 14.072 7.582 -7.425 1.00 96.44 112 ASP A CA 1
ATOM 910 C C . ASP A 1 112 ? 13.699 6.471 -8.411 1.00 96.44 112 ASP A C 1
ATOM 912 O O . ASP A 1 112 ? 14.189 6.439 -9.534 1.00 96.44 112 ASP A O 1
ATOM 916 N N . VAL A 1 113 ? 12.750 5.601 -8.045 1.00 97.12 113 VAL A N 1
ATOM 917 C CA . VAL A 1 113 ? 12.219 4.586 -8.970 1.00 97.12 113 VAL A CA 1
ATOM 918 C C . VAL A 1 113 ? 11.611 5.255 -10.199 1.00 97.12 113 VAL A C 1
ATOM 920 O O . VAL A 1 113 ? 11.887 4.850 -11.321 1.00 97.12 113 VAL A O 1
ATOM 923 N N . VAL A 1 114 ? 10.803 6.297 -10.005 1.00 96.81 114 VAL A N 1
ATOM 924 C CA . VAL A 1 114 ? 10.160 7.022 -11.107 1.00 96.81 114 VAL A CA 1
ATOM 925 C C . VAL A 1 114 ? 11.189 7.758 -11.963 1.00 96.81 114 VAL A C 1
ATOM 927 O O . VAL A 1 114 ? 11.064 7.729 -13.180 1.00 96.81 114 VAL A O 1
ATOM 930 N N . ALA A 1 115 ? 12.221 8.357 -11.368 1.00 96.69 115 ALA A N 1
ATOM 931 C CA . ALA A 1 115 ? 13.304 9.002 -12.105 1.00 96.69 115 ALA A CA 1
ATOM 932 C C . ALA A 1 115 ? 14.090 7.996 -12.965 1.00 96.69 115 ALA A C 1
ATOM 934 O O . ALA A 1 115 ? 14.363 8.269 -14.131 1.00 96.69 115 ALA A O 1
ATOM 935 N N . ALA A 1 116 ? 14.386 6.807 -12.436 1.00 97.06 116 ALA A N 1
ATOM 936 C CA . ALA A 1 116 ? 15.061 5.752 -13.190 1.00 97.06 116 ALA A CA 1
ATOM 937 C C . ALA A 1 116 ? 14.198 5.166 -14.322 1.00 97.06 116 ALA A C 1
ATOM 939 O O . ALA A 1 116 ? 14.726 4.826 -15.380 1.00 97.06 116 ALA A O 1
ATOM 940 N N . LEU A 1 117 ? 12.880 5.046 -14.115 1.00 97.06 117 LEU A N 1
ATOM 941 C CA . LEU A 1 117 ? 11.937 4.650 -15.168 1.00 97.06 117 LEU A CA 1
ATOM 942 C C . LEU A 1 117 ? 11.801 5.740 -16.237 1.00 97.06 117 LEU A C 1
ATOM 944 O O . LEU A 1 117 ? 11.712 5.432 -17.422 1.00 97.06 117 LEU A O 1
ATOM 948 N N . ASN A 1 118 ? 11.804 7.008 -15.826 1.00 96.62 118 ASN A N 1
ATOM 949 C CA . ASN A 1 118 ? 11.750 8.144 -16.738 1.00 96.62 118 ASN A CA 1
ATOM 950 C C . ASN A 1 118 ? 12.997 8.236 -17.619 1.00 96.62 118 ASN A C 1
ATOM 952 O O . ASN A 1 118 ? 12.870 8.434 -18.818 1.00 96.62 118 ASN A O 1
ATOM 956 N N . ALA A 1 119 ? 14.184 7.993 -17.059 1.00 95.62 119 ALA A N 1
ATOM 957 C CA . ALA A 1 119 ? 15.435 7.936 -17.819 1.00 95.62 119 ALA A CA 1
ATOM 958 C C . ALA A 1 119 ? 15.478 6.808 -18.874 1.00 95.62 119 ALA A C 1
ATOM 960 O O . ALA A 1 119 ? 16.372 6.796 -19.716 1.00 95.62 119 ALA A O 1
ATOM 961 N N . GLN A 1 120 ? 14.537 5.860 -18.812 1.00 95.31 120 GLN A N 1
ATOM 962 C CA . GLN A 1 120 ? 14.362 4.760 -19.764 1.00 95.31 120 GLN A CA 1
ATOM 963 C C . GLN A 1 120 ? 13.112 4.939 -20.648 1.00 95.31 120 GLN A C 1
ATOM 965 O O . GLN A 1 120 ? 12.678 3.980 -21.280 1.00 95.31 120 GLN A O 1
ATOM 970 N N . ASP A 1 121 ? 12.506 6.133 -20.659 1.00 96.25 121 ASP A N 1
ATOM 971 C CA . ASP A 1 121 ? 11.297 6.467 -21.426 1.00 96.25 121 ASP A CA 1
ATOM 972 C C . ASP A 1 121 ? 10.072 5.575 -21.107 1.00 96.25 121 ASP A C 1
ATOM 974 O O . ASP A 1 121 ? 9.171 5.405 -21.929 1.00 96.25 121 ASP A O 1
ATOM 978 N N . ILE A 1 122 ? 10.010 5.000 -19.897 1.00 96.62 122 ILE A N 1
ATOM 979 C CA . ILE A 1 122 ? 8.912 4.108 -19.482 1.00 96.62 122 ILE A CA 1
ATOM 980 C C . ILE A 1 122 ? 7.704 4.911 -18.981 1.00 96.62 122 ILE A C 1
ATOM 982 O O . ILE A 1 122 ? 6.563 4.617 -19.339 1.00 96.62 122 ILE A O 1
ATOM 986 N N . VAL A 1 123 ? 7.938 5.911 -18.123 1.00 96.12 123 VAL A N 1
ATOM 987 C CA . VAL A 1 123 ? 6.903 6.818 -17.594 1.00 96.12 123 VAL A CA 1
ATOM 988 C C . VAL A 1 123 ? 7.456 8.222 -17.355 1.00 96.12 123 VAL A C 1
ATOM 990 O O . VAL A 1 123 ? 8.596 8.392 -16.938 1.00 96.12 123 VAL A O 1
ATOM 993 N N . ASP A 1 124 ? 6.610 9.240 -17.525 1.00 93.38 124 ASP A N 1
ATOM 994 C CA . ASP A 1 124 ? 7.009 10.651 -17.358 1.00 93.38 124 ASP A CA 1
ATOM 995 C C . ASP A 1 124 ? 6.826 11.196 -15.939 1.00 93.38 124 ASP A C 1
ATOM 997 O O . ASP A 1 124 ? 7.264 12.294 -15.600 1.00 93.38 124 ASP A O 1
ATOM 1001 N N . ARG A 1 125 ? 6.061 10.482 -15.116 1.00 92.81 125 ARG A N 1
ATOM 1002 C CA . ARG A 1 125 ? 5.648 10.923 -13.783 1.00 92.81 125 ARG A CA 1
ATOM 1003 C C . ARG A 1 125 ? 5.255 9.727 -12.934 1.00 92.81 125 ARG A C 1
ATOM 1005 O O . ARG A 1 125 ? 5.117 8.614 -13.434 1.00 92.81 125 ARG A O 1
ATOM 1012 N N . VAL A 1 126 ? 5.008 9.978 -11.649 1.00 93.62 126 VAL A N 1
ATOM 1013 C CA . VAL A 1 126 ? 4.510 8.953 -10.726 1.00 93.62 126 VAL A CA 1
ATOM 1014 C C . VAL A 1 126 ? 3.240 8.306 -11.316 1.00 93.62 126 VAL A C 1
ATOM 1016 O O . VAL A 1 126 ? 2.264 9.027 -11.562 1.00 93.62 126 VAL A O 1
ATOM 1019 N N . PRO A 1 127 ? 3.222 6.975 -11.541 1.00 93.62 127 PRO A N 1
ATOM 1020 C CA . PRO A 1 127 ? 2.110 6.285 -12.187 1.00 93.62 127 PRO A CA 1
ATOM 1021 C C . PRO A 1 127 ? 0.864 6.333 -11.297 1.00 93.62 127 PRO A C 1
ATOM 1023 O O . PRO A 1 127 ? 0.756 5.644 -10.279 1.00 93.62 127 PRO A O 1
ATOM 1026 N N . SER A 1 128 ? -0.088 7.181 -11.682 1.00 90.75 128 SER A N 1
ATOM 1027 C CA . SER A 1 128 ? -1.348 7.401 -10.956 1.00 90.75 128 SER A CA 1
ATOM 1028 C C . SER A 1 128 ? -2.570 6.888 -11.715 1.00 90.75 128 SER A C 1
ATOM 1030 O O . SER A 1 128 ? -3.582 6.564 -11.093 1.00 90.75 128 SER A O 1
ATOM 1032 N N . SER A 1 129 ? -2.479 6.773 -13.042 1.00 94.19 129 SER A N 1
ATOM 1033 C CA . SER A 1 129 ? -3.520 6.171 -13.868 1.00 94.19 129 SER A CA 1
ATOM 1034 C C . SER A 1 129 ? -3.378 4.646 -13.916 1.00 94.19 129 SER A C 1
ATOM 1036 O O . SER A 1 129 ? -2.285 4.102 -13.755 1.00 94.19 129 SER A O 1
ATOM 1038 N N . LYS A 1 130 ? -4.484 3.938 -14.193 1.00 95.31 130 LYS A N 1
ATOM 1039 C CA . LYS A 1 130 ? -4.457 2.477 -14.391 1.00 95.31 130 LYS A CA 1
ATOM 1040 C C . LYS A 1 130 ? -3.524 2.064 -15.530 1.00 95.31 130 LYS A C 1
ATOM 1042 O O . LYS A 1 130 ? -2.879 1.029 -15.438 1.00 95.31 130 LYS A O 1
ATOM 1047 N N . ARG A 1 131 ? -3.464 2.881 -16.587 1.00 96.38 131 ARG A N 1
ATOM 1048 C CA . ARG A 1 131 ? -2.606 2.657 -17.752 1.00 96.38 131 ARG A CA 1
ATOM 1049 C C . ARG A 1 131 ? -1.133 2.725 -17.361 1.00 96.38 131 ARG A C 1
ATOM 1051 O O . ARG A 1 131 ? -0.403 1.785 -17.641 1.00 96.38 131 ARG A O 1
ATOM 1058 N N . ASP A 1 132 ? -0.717 3.795 -16.688 1.00 96.56 132 ASP A N 1
ATOM 1059 C CA . ASP A 1 132 ? 0.694 3.975 -16.317 1.00 96.56 132 ASP A CA 1
ATOM 1060 C C . ASP A 1 132 ? 1.132 2.916 -15.301 1.00 96.56 132 ASP A C 1
ATOM 1062 O O . ASP A 1 132 ? 2.244 2.407 -15.367 1.00 96.56 132 ASP A O 1
ATOM 1066 N N . GLN A 1 133 ? 0.240 2.535 -14.381 1.00 97.62 133 GLN A N 1
ATOM 1067 C CA . GLN A 1 133 ? 0.497 1.434 -13.453 1.00 97.62 133 GLN A CA 1
ATOM 1068 C C . GLN A 1 133 ? 0.686 0.096 -14.175 1.00 97.62 133 GLN A C 1
ATOM 1070 O O . GLN A 1 133 ? 1.593 -0.642 -13.807 1.00 97.62 133 GLN A O 1
ATOM 1075 N N . ALA A 1 134 ? -0.121 -0.200 -15.200 1.00 97.94 134 ALA A N 1
ATOM 1076 C CA . ALA A 1 134 ? 0.030 -1.412 -16.003 1.00 97.94 134 ALA A CA 1
ATOM 1077 C C . ALA A 1 134 ? 1.354 -1.422 -16.783 1.00 97.94 134 ALA A C 1
ATOM 1079 O O . ALA A 1 134 ? 2.064 -2.416 -16.746 1.00 97.94 134 ALA A O 1
ATOM 1080 N N . ILE A 1 135 ? 1.747 -0.291 -17.384 1.00 98.31 135 ILE A N 1
ATOM 1081 C CA . ILE A 1 135 ? 3.043 -0.164 -18.077 1.00 98.31 135 ILE A CA 1
ATOM 1082 C C . ILE A 1 135 ? 4.201 -0.492 -17.126 1.00 98.31 135 ILE A C 1
ATOM 1084 O O . ILE A 1 135 ? 5.075 -1.290 -17.453 1.00 98.31 135 ILE A O 1
ATOM 1088 N N . VAL A 1 136 ? 4.199 0.091 -15.923 1.00 98.25 136 VAL A N 1
ATOM 1089 C CA . VAL A 1 136 ? 5.256 -0.184 -14.941 1.00 98.25 136 VAL A CA 1
ATOM 1090 C C . VAL A 1 136 ? 5.180 -1.628 -14.432 1.00 98.25 136 VAL A C 1
ATOM 1092 O O . VAL A 1 136 ? 6.219 -2.258 -14.262 1.00 98.25 136 VAL A O 1
ATOM 1095 N N . GLN A 1 137 ? 3.979 -2.179 -14.224 1.00 98.62 137 GLN A N 1
ATOM 1096 C CA . GLN A 1 137 ? 3.797 -3.590 -13.866 1.00 98.62 137 GLN A CA 1
ATOM 1097 C C . GLN A 1 137 ? 4.435 -4.518 -14.906 1.00 98.62 137 GLN A C 1
ATOM 1099 O O . GLN A 1 137 ? 5.165 -5.424 -14.516 1.00 98.62 137 GLN A O 1
ATOM 1104 N N . ASP A 1 138 ? 4.206 -4.278 -16.197 1.00 98.69 138 ASP A N 1
ATOM 1105 C CA . ASP A 1 138 ? 4.729 -5.113 -17.281 1.00 98.69 138 ASP A CA 1
ATOM 1106 C C . ASP A 1 138 ? 6.262 -5.114 -17.306 1.00 98.69 138 ASP A C 1
ATOM 1108 O O . ASP A 1 138 ? 6.882 -6.173 -17.413 1.00 98.69 138 ASP A O 1
ATOM 1112 N N . VAL A 1 139 ? 6.886 -3.950 -17.104 1.00 98.44 139 VAL A N 1
ATOM 1113 C CA . VAL A 1 139 ? 8.350 -3.840 -16.995 1.00 98.44 139 VAL A CA 1
ATOM 1114 C C . VAL A 1 139 ? 8.879 -4.624 -15.791 1.00 98.44 139 VAL A C 1
ATOM 1116 O O . VAL A 1 139 ? 9.843 -5.381 -15.900 1.00 98.44 139 VAL A O 1
ATOM 1119 N N . PHE A 1 140 ? 8.236 -4.484 -14.632 1.00 98.62 140 PHE A N 1
ATOM 1120 C CA . PHE A 1 140 ? 8.624 -5.225 -13.434 1.00 98.62 140 PHE A CA 1
ATOM 1121 C C . PHE A 1 140 ? 8.418 -6.738 -13.592 1.00 98.62 140 PHE A C 1
ATOM 1123 O O . PHE A 1 140 ? 9.254 -7.513 -13.129 1.00 98.62 140 PHE A O 1
ATOM 1130 N N . ASN A 1 141 ? 7.363 -7.165 -14.291 1.00 98.81 141 ASN A N 1
ATOM 1131 C CA . ASN A 1 141 ? 7.121 -8.564 -14.647 1.00 98.81 141 ASN A CA 1
ATOM 1132 C C . ASN A 1 141 ? 8.233 -9.114 -15.538 1.00 98.81 141 ASN A C 1
ATOM 1134 O O . ASN A 1 141 ? 8.738 -10.206 -15.275 1.00 98.81 141 ASN A O 1
ATOM 1138 N N . GLN A 1 142 ? 8.651 -8.346 -16.547 1.00 98.62 142 GLN A N 1
ATOM 1139 C CA . GLN A 1 142 ? 9.768 -8.711 -17.410 1.00 98.62 142 GLN A CA 1
ATOM 1140 C C . GLN A 1 142 ? 11.058 -8.884 -16.597 1.00 98.62 142 GLN A C 1
ATOM 1142 O O . GLN A 1 142 ? 11.674 -9.948 -16.639 1.00 98.62 142 GLN A O 1
ATOM 1147 N N . TRP A 1 143 ? 11.435 -7.891 -15.790 1.00 98.31 143 TRP A N 1
ATOM 1148 C CA . TRP A 1 143 ? 12.641 -7.974 -14.961 1.00 98.31 143 TRP A CA 1
ATOM 1149 C C . TRP A 1 143 ? 12.576 -9.098 -13.927 1.00 98.31 143 TRP A C 1
ATOM 1151 O O . TRP A 1 143 ? 13.595 -9.727 -13.634 1.00 98.31 143 TRP A O 1
ATOM 1161 N N . HIS A 1 144 ? 11.397 -9.377 -13.372 1.00 98.19 144 HIS A N 1
ATOM 1162 C CA . HIS A 1 144 ? 11.184 -10.507 -12.474 1.00 98.19 144 HIS A CA 1
ATOM 1163 C C . HIS A 1 144 ? 11.456 -11.836 -13.185 1.00 98.19 144 HIS A C 1
ATOM 1165 O O . HIS A 1 144 ? 12.212 -12.655 -12.664 1.00 98.19 144 HIS A O 1
ATOM 1171 N N . ALA A 1 145 ? 10.903 -12.024 -14.385 1.00 98.38 145 ALA A N 1
ATOM 1172 C CA . ALA A 1 145 ? 11.105 -13.226 -15.187 1.00 98.38 145 ALA A CA 1
ATOM 1173 C C . ALA A 1 145 ? 12.571 -13.413 -15.618 1.00 98.38 145 ALA A C 1
ATOM 1175 O O . ALA A 1 145 ? 13.090 -14.525 -15.556 1.00 98.38 145 ALA A O 1
ATOM 1176 N N . GLU A 1 146 ? 13.253 -12.335 -16.011 1.00 98.25 146 GLU A N 1
ATOM 1177 C CA . GLU A 1 146 ? 14.648 -12.378 -16.469 1.00 98.25 146 GLU A CA 1
ATOM 1178 C C . GLU A 1 146 ? 15.646 -12.616 -15.326 1.00 98.25 146 GLU A C 1
ATOM 1180 O O . GLU A 1 146 ? 16.637 -13.326 -15.495 1.00 98.25 146 GLU A O 1
ATOM 1185 N N . SER A 1 147 ? 15.406 -12.018 -14.156 1.00 98.06 147 SER A N 1
ATOM 1186 C CA . SER A 1 147 ? 16.363 -12.037 -13.039 1.00 98.06 147 SER A CA 1
ATOM 1187 C C . SER A 1 147 ? 16.049 -13.065 -11.951 1.00 98.06 147 SER A C 1
ATOM 1189 O O . SER A 1 147 ? 16.913 -13.352 -11.119 1.00 98.06 147 SER A O 1
ATOM 1191 N N . GLY A 1 148 ? 14.810 -13.560 -11.889 1.00 97.56 148 GLY A N 1
ATOM 1192 C CA . GLY A 1 148 ? 14.296 -14.365 -10.779 1.00 97.56 148 GLY A CA 1
ATOM 1193 C C . GLY A 1 148 ? 14.168 -13.603 -9.452 1.00 97.56 148 GLY A C 1
ATOM 1194 O O . GLY A 1 148 ? 13.968 -14.221 -8.405 1.00 97.56 148 GLY A O 1
ATOM 1195 N N . ARG A 1 149 ? 14.317 -12.269 -9.446 1.00 98.25 149 ARG A N 1
ATOM 1196 C CA . ARG A 1 149 ? 14.298 -11.454 -8.221 1.00 98.25 149 ARG A CA 1
ATOM 1197 C C . ARG A 1 149 ? 12.894 -10.954 -7.886 1.00 98.25 149 ARG A C 1
ATOM 1199 O O . ARG A 1 149 ? 12.186 -10.521 -8.789 1.00 98.25 149 ARG A O 1
ATOM 1206 N N . PRO A 1 150 ? 12.510 -10.901 -6.600 1.00 98.12 150 PRO A N 1
ATOM 1207 C CA . PRO A 1 150 ? 11.268 -10.264 -6.164 1.00 98.12 150 PRO A CA 1
ATOM 1208 C C . PRO A 1 150 ? 11.145 -8.800 -6.615 1.00 98.12 150 PRO A C 1
ATOM 1210 O O . PRO A 1 150 ? 12.141 -8.065 -6.653 1.00 98.12 150 PRO A O 1
ATOM 1213 N N . MET A 1 151 ? 9.912 -8.343 -6.843 1.00 98.19 151 MET A N 1
ATOM 1214 C CA . MET A 1 151 ? 9.586 -6.962 -7.229 1.00 98.19 151 MET A CA 1
ATOM 1215 C C . MET A 1 151 ? 10.171 -5.949 -6.247 1.00 98.19 151 MET A C 1
ATOM 1217 O O . MET A 1 151 ? 10.641 -4.874 -6.626 1.00 98.19 151 MET A O 1
ATOM 1221 N N . CYS A 1 152 ? 10.174 -6.299 -4.961 1.00 97.94 152 CYS A N 1
ATOM 1222 C CA . CYS A 1 152 ? 10.710 -5.454 -3.912 1.00 97.94 152 CYS A CA 1
ATOM 1223 C C . CYS A 1 152 ? 12.215 -5.191 -4.032 1.00 97.94 152 CYS A C 1
ATOM 1225 O O . CYS A 1 152 ? 12.649 -4.072 -3.744 1.00 97.94 152 CYS A O 1
ATOM 1227 N N . GLN A 1 153 ? 12.984 -6.187 -4.483 1.00 98.19 153 GLN A N 1
ATOM 1228 C CA . GLN A 1 153 ? 14.421 -6.066 -4.714 1.00 98.19 153 GLN A CA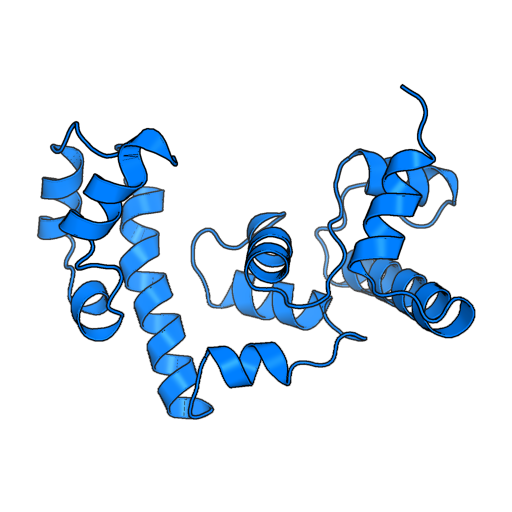 1
ATOM 1229 C C . GLN A 1 153 ? 14.695 -5.264 -5.978 1.00 98.19 153 GLN A C 1
ATOM 1231 O O . GLN A 1 153 ? 15.487 -4.330 -5.929 1.00 98.19 153 GLN A O 1
ATOM 1236 N N . LEU A 1 154 ? 13.990 -5.570 -7.071 1.00 98.25 154 LEU A N 1
ATOM 1237 C CA . LEU A 1 154 ? 14.084 -4.820 -8.327 1.00 98.25 154 LEU A CA 1
ATOM 1238 C C . LEU A 1 154 ? 13.799 -3.332 -8.102 1.00 98.25 154 LEU A C 1
ATOM 1240 O O . LEU A 1 154 ? 14.549 -2.471 -8.548 1.00 98.25 154 LEU A O 1
ATOM 1244 N N . SER A 1 155 ? 12.770 -3.033 -7.308 1.00 97.56 155 SER A N 1
ATOM 1245 C CA . SER A 1 155 ? 12.388 -1.669 -6.944 1.00 97.56 155 SER A CA 1
ATOM 1246 C C . SER A 1 155 ? 13.485 -0.950 -6.160 1.00 97.56 155 SER A C 1
ATOM 1248 O O . SER A 1 155 ? 13.717 0.229 -6.401 1.00 97.56 155 SER A O 1
ATOM 1250 N N . ALA A 1 156 ? 14.165 -1.635 -5.236 1.00 96.94 156 ALA A N 1
ATOM 1251 C CA . ALA A 1 156 ? 15.273 -1.051 -4.485 1.00 96.94 156 ALA A CA 1
ATOM 1252 C C . ALA A 1 156 ? 16.513 -0.855 -5.368 1.00 96.94 156 ALA A C 1
ATOM 1254 O O . ALA A 1 156 ? 17.112 0.214 -5.348 1.00 96.94 156 ALA A O 1
ATOM 1255 N N . MET A 1 157 ? 16.873 -1.860 -6.170 1.00 96.88 157 MET A N 1
ATOM 1256 C CA . MET A 1 157 ? 18.011 -1.797 -7.090 1.00 96.88 157 MET A CA 1
ATOM 1257 C C . MET A 1 157 ? 17.871 -0.629 -8.062 1.00 96.88 157 MET A C 1
ATOM 1259 O O . MET A 1 157 ? 18.806 0.147 -8.210 1.00 96.88 157 MET A O 1
ATOM 1263 N N . LEU A 1 158 ? 16.686 -0.474 -8.654 1.00 96.31 158 LEU A N 1
ATOM 1264 C CA . LEU A 1 158 ? 16.374 0.621 -9.561 1.00 96.31 158 LEU A CA 1
ATOM 1265 C C . LEU A 1 158 ? 16.460 1.994 -8.872 1.00 96.31 158 LEU A C 1
ATOM 1267 O O . LEU A 1 158 ? 16.981 2.938 -9.449 1.00 96.31 158 LEU A O 1
ATOM 1271 N N . ALA A 1 159 ? 16.003 2.119 -7.622 1.00 95.88 159 ALA A N 1
ATOM 1272 C CA . ALA A 1 159 ? 16.150 3.371 -6.874 1.00 95.88 159 ALA A CA 1
ATOM 1273 C C . ALA A 1 159 ? 17.628 3.775 -6.702 1.00 95.88 159 ALA A C 1
ATOM 1275 O O . ALA A 1 159 ? 17.964 4.948 -6.818 1.00 95.88 159 ALA A O 1
ATOM 1276 N N . PHE A 1 160 ? 18.522 2.804 -6.486 1.00 95.25 160 PHE A N 1
ATOM 1277 C CA . PHE A 1 160 ? 19.958 3.049 -6.321 1.00 95.25 160 PHE A CA 1
ATOM 1278 C C . PHE A 1 160 ? 20.713 3.343 -7.627 1.00 95.25 160 PHE A C 1
ATOM 1280 O O . PHE A 1 160 ? 21.908 3.626 -7.568 1.00 95.25 160 PHE A O 1
ATOM 1287 N N . THR A 1 161 ? 20.067 3.289 -8.798 1.00 94.62 161 THR A N 1
ATOM 1288 C CA . THR A 1 161 ? 20.719 3.680 -10.062 1.00 94.62 161 THR A CA 1
ATOM 1289 C C . THR A 1 161 ? 20.673 5.183 -10.323 1.00 94.62 161 THR A C 1
ATOM 1291 O O . THR A 1 161 ? 21.346 5.662 -11.233 1.00 94.62 161 THR A O 1
ATOM 1294 N N . VAL A 1 162 ? 19.862 5.933 -9.571 1.00 91.38 162 VAL A N 1
ATOM 1295 C CA . VAL A 1 162 ? 19.749 7.388 -9.718 1.00 91.38 162 VAL A CA 1
ATOM 1296 C C . VAL A 1 162 ? 20.812 8.064 -8.859 1.00 91.38 162 VAL A C 1
ATOM 1298 O O . VAL A 1 162 ? 20.906 7.805 -7.662 1.00 91.38 162 VAL A O 1
ATOM 1301 N N . ASN A 1 163 ? 21.607 8.943 -9.468 1.00 76.88 163 ASN A N 1
ATOM 1302 C CA . ASN A 1 163 ? 22.536 9.808 -8.744 1.00 76.88 163 ASN A CA 1
ATOM 1303 C C . ASN A 1 163 ? 21.844 11.137 -8.413 1.00 76.88 163 ASN A C 1
ATOM 1305 O O . ASN A 1 163 ? 21.163 11.703 -9.270 1.00 76.88 163 ASN A O 1
ATOM 1309 N N . HIS A 1 164 ? 22.032 11.615 -7.182 1.00 64.25 164 HIS A N 1
ATOM 1310 C CA . HIS A 1 164 ? 21.573 12.924 -6.710 1.00 64.25 164 HIS A CA 1
ATOM 1311 C C . HIS A 1 164 ? 22.660 13.988 -6.840 1.00 64.25 164 HIS A C 1
ATOM 1313 O O . HIS A 1 164 ? 23.846 13.639 -6.633 1.00 64.25 164 HIS A O 1
#

Organism: NCBI:txid629263

pLDDT: mean 96.23, std 3.66, range [64.25, 98.81]

Radius of gyration: 18.13 Å; chains: 1; bounding box: 42×32×45 Å

InterPro domains:
  IPR005019 Methyladenine glycosylase [PF03352] (4-71)
  IPR011257 DNA glycosylase [SSF48150] (1-123)
  IPR052891 DNA-3-methyladenine glycosylase [PTHR30037] (1-121)

Foldseek 3Di:
DVQLVVVVCVLCVNLPLVSNLPQDPVSLVVVCVDPSDDNDSQVSVQSNQVSVVQVVCCVVPVGPVVVLQPPDALVVVVQLCVCPVRGGPSAQQNVQVVCVVVPNFDAGQDPLLVVLCVVVVQDDDRPRDPVSSNSVSVVLVVCCVVPVDTSHVVNVVSSVVDDD

Sequence (164 aa):
VDAKWPAFEEVFFRFDPEKVVLMGADHLERLMQDARIIRHLGKLKSVPRNAQLILDIEQEHGSFGKFIAEWPVDNITGLWQYIAKHGNQMGGLSAPRFLRMIGKDTFIPTWDVVAALNAQDIVDRVPSSKRDQAIVQDVFNQWHAESGRPMCQLSAMLAFTVNH

Secondary structure (DSSP, 8-state):
-GGGHHHHHHHTGGG-HHHHTT--HHHHHHHTT-TTS---HHHHTHHHHHHHHHHHHHHHHS-HHHHHHHS-GGGHHHHHHHHHHHSSS-TTTHHHHHHHHTT-------HHHHHHHHTTTS-SS---SHHHHHHHHHHHHHHHHHH---HHHHHHHHHTT---